Protein AF-D4MXA2-F1 (afdb_monomer)

Nearest PDB structures (foldseek):
  7ane-assembly1_Aa  TM=3.043E-01  e=9.902E+00  Leishmania major

Sequence (94 aa):
MKVETWCSQNGITKSNYYYRLRRVREAYIETTQSSETTFVELPVMSESEKSEKQESKNLPVARIHTDDNLSIDIFSSISADQIQSLIGAVTNVK

pLDDT: mean 80.17, std 16.79, range [41.69, 97.81]

Solvent-accessible surface area (backbone atoms only — not comparable to full-atom values): 6125 Å² total; per-residue (Å²): 135,57,69,66,62,52,23,64,77,68,75,47,51,71,67,56,52,53,52,52,52,50,52,52,50,51,54,51,47,58,58,54,56,69,48,79,69,74,82,72,81,73,81,77,80,57,86,80,69,80,79,63,79,80,77,67,80,85,60,60,76,44,76,48,78,46,95,86,77,46,73,50,76,38,49,89,84,65,49,73,69,57,52,53,51,49,54,52,55,64,70,66,68,124

Foldseek 3Di:
DDLVVVCVVVVHDSVVVVVVVVVVVVVVCVVVVVVPPPPDPDPDPDPVPPDDDPPPVQAAPDWDADPVRDIDGHGPPDDPVNVVVVVVVVVPPD

Mean predicted aligned error: 18.69 Å

Secondary structure (DSSP, 8-state):
--HHHHHHHTT--HHHHHHHHHHHHHHHHHHHHHTT----------TT-TT---------SEEEE-TTS-EEEE-TT--HHHHHHHHHHHHT--

Structure (mmCIF, N/CA/C/O backbone):
data_AF-D4MXA2-F1
#
_entry.id   AF-D4MXA2-F1
#
loop_
_atom_site.group_PDB
_atom_site.id
_atom_site.type_symbol
_atom_site.label_atom_id
_atom_site.label_alt_id
_atom_site.label_comp_id
_atom_site.label_asym_id
_atom_site.label_entity_id
_atom_site.label_seq_id
_atom_site.pdbx_PDB_ins_code
_atom_site.Cartn_x
_atom_site.Cartn_y
_atom_site.Cartn_z
_atom_site.occupancy
_atom_site.B_iso_or_equiv
_atom_site.auth_seq_id
_atom_site.auth_comp_id
_atom_site.auth_asym_id
_atom_site.auth_atom_id
_atom_site.pdbx_PDB_model_num
ATOM 1 N N . MET A 1 1 ? 8.734 -9.932 -9.013 1.00 81.62 1 MET A N 1
ATOM 2 C CA . MET A 1 1 ? 9.335 -10.159 -10.349 1.00 81.62 1 MET A CA 1
ATOM 3 C C . MET A 1 1 ? 10.428 -9.122 -10.577 1.00 81.62 1 MET A C 1
ATOM 5 O O . MET A 1 1 ? 10.199 -7.973 -10.220 1.00 81.62 1 MET A O 1
ATOM 9 N N . LYS A 1 2 ? 11.608 -9.493 -11.092 1.00 95.56 2 LYS A N 1
ATOM 10 C CA . LYS A 1 2 ? 12.695 -8.530 -11.364 1.00 95.56 2 LYS A CA 1
ATOM 11 C C . LYS A 1 2 ? 12.477 -7.847 -12.721 1.00 95.56 2 LYS A C 1
ATOM 13 O O . LYS A 1 2 ? 11.937 -8.467 -13.640 1.00 95.56 2 LYS A O 1
ATOM 18 N N . VAL A 1 3 ? 12.902 -6.592 -12.869 1.00 94.88 3 VAL A N 1
ATOM 19 C CA . VAL A 1 3 ? 12.722 -5.836 -14.126 1.00 94.88 3 VAL A CA 1
ATOM 20 C C . VAL A 1 3 ? 13.434 -6.537 -15.281 1.00 94.88 3 VAL A C 1
ATOM 22 O O . VAL A 1 3 ? 12.886 -6.630 -16.372 1.00 94.88 3 VAL A O 1
ATOM 25 N N . GLU A 1 4 ? 14.608 -7.106 -15.020 1.00 95.81 4 GLU A N 1
ATOM 26 C CA . GLU A 1 4 ? 15.412 -7.853 -15.987 1.00 95.81 4 GLU A CA 1
ATOM 27 C C . GLU A 1 4 ? 14.637 -9.055 -16.531 1.00 95.81 4 GLU A C 1
ATOM 29 O O . GLU A 1 4 ? 14.509 -9.211 -17.741 1.00 95.81 4 GLU A O 1
ATOM 34 N N . THR A 1 5 ? 14.037 -9.849 -15.638 1.00 97.00 5 THR A N 1
ATOM 35 C CA . THR A 1 5 ? 13.225 -11.012 -16.028 1.00 97.00 5 THR A CA 1
ATOM 36 C C . THR A 1 5 ? 12.012 -10.623 -16.872 1.00 97.00 5 THR A C 1
ATOM 38 O O . THR A 1 5 ? 11.705 -11.303 -17.846 1.00 97.00 5 THR A O 1
ATOM 41 N N . TRP A 1 6 ? 11.354 -9.506 -16.550 1.00 95.75 6 TRP A N 1
ATOM 42 C CA . TRP A 1 6 ? 10.211 -9.014 -17.320 1.00 95.75 6 TRP A CA 1
ATOM 43 C C . TRP A 1 6 ? 10.643 -8.495 -18.697 1.00 95.75 6 TRP A C 1
ATOM 45 O O . TRP A 1 6 ? 10.015 -8.808 -19.704 1.00 95.75 6 TRP A O 1
ATOM 55 N N . CYS A 1 7 ? 11.751 -7.752 -18.754 1.00 97.06 7 CYS A N 1
ATOM 56 C CA . CYS A 1 7 ? 12.338 -7.249 -19.994 1.00 97.06 7 CYS A CA 1
ATOM 57 C C . CYS A 1 7 ? 12.697 -8.391 -20.955 1.00 97.06 7 CYS A C 1
ATOM 59 O O . CYS A 1 7 ? 12.315 -8.333 -22.121 1.00 97.06 7 CYS A O 1
ATOM 61 N N . SER A 1 8 ? 13.347 -9.452 -20.461 1.00 96.44 8 SER A N 1
ATOM 62 C CA . SER A 1 8 ? 13.685 -10.637 -21.261 1.00 96.44 8 SER A CA 1
ATOM 63 C C . SER A 1 8 ? 12.449 -11.354 -21.805 1.00 96.44 8 SER A C 1
ATOM 65 O O . SER A 1 8 ? 12.427 -11.715 -22.976 1.00 96.44 8 SER A O 1
ATOM 67 N N . GLN A 1 9 ? 11.405 -11.522 -20.989 1.00 97.19 9 GLN A N 1
ATOM 68 C CA . GLN A 1 9 ? 10.152 -12.155 -21.423 1.00 97.19 9 GLN A CA 1
ATOM 69 C C . GLN A 1 9 ? 9.389 -11.328 -22.463 1.00 97.19 9 GLN A C 1
ATOM 71 O O . GLN A 1 9 ? 8.724 -11.891 -23.325 1.00 97.19 9 GLN A O 1
ATOM 76 N N . ASN A 1 10 ? 9.485 -10.000 -22.389 1.00 94.94 10 ASN A N 1
ATOM 77 C CA . ASN A 1 10 ? 8.777 -9.081 -23.281 1.00 94.94 10 ASN A CA 1
ATOM 78 C C . ASN A 1 10 ? 9.643 -8.596 -24.455 1.00 94.94 10 ASN A C 1
ATOM 80 O O . ASN A 1 10 ? 9.204 -7.739 -25.217 1.00 94.94 10 ASN A O 1
ATOM 84 N N . GLY A 1 11 ? 10.874 -9.103 -24.593 1.00 97.00 11 GLY A N 1
ATOM 85 C CA . GLY A 1 11 ? 11.780 -8.742 -25.683 1.00 97.00 11 GLY A CA 1
ATOM 86 C C . GLY A 1 11 ? 12.156 -7.257 -25.723 1.00 97.00 11 GLY A C 1
ATOM 87 O O . GLY A 1 11 ? 12.401 -6.723 -26.802 1.00 97.00 11 GLY A O 1
ATOM 88 N N . ILE A 1 12 ? 12.185 -6.567 -24.576 1.00 97.31 12 ILE A N 1
ATOM 89 C CA . ILE A 1 12 ? 12.558 -5.147 -24.517 1.00 97.31 12 ILE A CA 1
ATOM 90 C C . ILE A 1 12 ? 13.797 -4.902 -23.665 1.00 97.31 12 ILE A C 1
ATOM 92 O O . ILE A 1 12 ? 14.137 -5.674 -22.775 1.00 97.31 12 ILE A O 1
ATOM 96 N N . THR A 1 13 ? 14.463 -3.776 -23.910 1.00 97.56 13 THR A N 1
ATOM 97 C CA . THR A 1 13 ? 15.571 -3.322 -23.071 1.00 97.56 13 THR A CA 1
ATOM 98 C C . THR A 1 13 ? 15.062 -2.673 -21.786 1.00 97.56 13 THR A C 1
ATOM 100 O O . THR A 1 13 ? 13.964 -2.112 -21.728 1.00 97.56 13 THR A O 1
ATOM 103 N N . LYS A 1 14 ? 15.911 -2.673 -20.757 1.00 97.00 14 LYS A N 1
ATOM 104 C CA . LYS A 1 14 ? 15.640 -2.001 -19.481 1.00 97.00 14 LYS A CA 1
ATOM 105 C C . LYS A 1 14 ? 15.382 -0.496 -19.664 1.00 97.00 14 LYS A C 1
ATOM 107 O O . LYS A 1 14 ? 14.491 0.057 -19.026 1.00 97.00 14 LYS A O 1
ATOM 112 N N . SER A 1 15 ? 16.088 0.154 -20.590 1.00 96.88 15 SER A N 1
ATOM 113 C CA . SER A 1 15 ? 15.861 1.564 -20.936 1.00 96.88 15 SER A CA 1
ATOM 114 C C . SER A 1 15 ? 14.471 1.797 -21.533 1.00 96.88 15 SER A C 1
ATOM 116 O O . SER A 1 15 ? 13.785 2.733 -21.127 1.00 96.88 15 SER A O 1
ATOM 118 N N . ASN A 1 16 ? 14.016 0.919 -22.437 1.00 97.06 16 ASN A N 1
ATOM 119 C CA . ASN A 1 16 ? 12.669 1.002 -23.006 1.00 97.06 16 ASN A CA 1
ATOM 120 C C . ASN A 1 16 ? 11.585 0.780 -21.935 1.00 97.06 16 ASN A C 1
ATOM 122 O O . ASN A 1 16 ? 10.587 1.497 -21.905 1.00 97.06 16 ASN A O 1
ATOM 126 N N . TYR A 1 17 ? 11.799 -0.162 -21.007 1.00 97.56 17 TYR A N 1
ATOM 127 C CA . TYR A 1 17 ? 10.901 -0.373 -19.866 1.00 97.56 17 TYR A CA 1
ATOM 128 C C . TYR A 1 17 ? 10.708 0.911 -19.049 1.00 97.56 17 TYR A C 1
ATOM 130 O O . TYR A 1 17 ? 9.577 1.353 -18.844 1.00 97.56 17 TYR A O 1
ATOM 138 N N . TYR A 1 18 ? 11.804 1.543 -18.619 1.00 97.81 18 TYR A N 1
ATOM 139 C CA . TYR A 1 18 ? 11.713 2.752 -17.802 1.00 97.81 18 TYR A CA 1
ATOM 140 C C . TYR A 1 18 ? 11.162 3.948 -18.571 1.00 97.81 18 TYR A C 1
ATOM 142 O O . TYR A 1 18 ? 10.417 4.738 -17.994 1.00 97.81 18 TYR A O 1
ATOM 150 N N . TYR A 1 19 ? 11.466 4.061 -19.865 1.00 97.81 19 TYR A N 1
ATOM 151 C CA . TYR A 1 19 ? 10.869 5.080 -20.721 1.00 97.81 19 TYR A CA 1
ATOM 152 C C . TYR A 1 19 ? 9.339 4.945 -20.769 1.00 97.81 19 TYR A C 1
ATOM 154 O O . TYR A 1 19 ? 8.622 5.905 -20.490 1.00 97.81 19 TYR A O 1
ATOM 162 N N . ARG A 1 20 ? 8.824 3.737 -21.034 1.00 96.38 20 ARG A N 1
ATOM 163 C CA . ARG A 1 20 ? 7.377 3.470 -21.063 1.00 96.38 20 ARG A CA 1
ATOM 164 C C . ARG A 1 20 ? 6.729 3.701 -19.700 1.00 96.38 20 ARG A C 1
ATOM 166 O O . ARG A 1 20 ? 5.680 4.331 -19.630 1.00 96.38 20 ARG A O 1
ATOM 173 N N . LEU A 1 21 ? 7.366 3.252 -18.618 1.00 96.31 21 LEU A N 1
ATOM 174 C CA . LEU A 1 21 ? 6.870 3.472 -17.257 1.00 96.31 21 LEU A CA 1
ATOM 175 C C . LEU A 1 21 ? 6.770 4.965 -16.921 1.00 96.31 21 LEU A C 1
ATOM 177 O O . LEU A 1 21 ? 5.786 5.394 -16.322 1.00 96.31 21 LEU A O 1
ATOM 181 N N . ARG A 1 22 ? 7.769 5.759 -17.319 1.00 97.12 22 ARG A N 1
ATOM 182 C CA . ARG A 1 22 ? 7.747 7.215 -17.158 1.00 97.12 22 ARG A CA 1
ATOM 183 C C . ARG A 1 22 ? 6.551 7.830 -17.886 1.00 97.12 22 ARG A C 1
ATOM 185 O O . ARG A 1 22 ? 5.800 8.566 -17.258 1.00 97.12 22 ARG A O 1
ATOM 192 N N . ARG A 1 23 ? 6.333 7.461 -19.153 1.00 97.38 23 ARG A N 1
ATOM 193 C CA . ARG A 1 23 ? 5.198 7.944 -19.961 1.00 97.38 23 ARG A CA 1
ATOM 194 C C . ARG A 1 23 ? 3.844 7.592 -19.343 1.00 97.38 23 ARG A C 1
ATOM 196 O O . ARG A 1 23 ? 2.959 8.436 -19.310 1.00 97.38 23 ARG A O 1
ATOM 203 N N . VAL A 1 24 ? 3.694 6.378 -18.809 1.00 96.06 24 VAL A N 1
ATOM 204 C CA . VAL A 1 24 ? 2.467 5.965 -18.102 1.00 96.06 24 VAL A CA 1
ATOM 205 C C . VAL A 1 24 ? 2.231 6.820 -16.856 1.00 96.06 24 VAL A C 1
ATOM 207 O O . VAL A 1 24 ? 1.106 7.249 -16.620 1.00 96.06 24 VAL A O 1
ATOM 210 N N . ARG A 1 25 ? 3.278 7.095 -16.067 1.00 95.25 25 ARG A N 1
ATOM 211 C CA . ARG A 1 25 ? 3.159 7.957 -14.880 1.00 95.25 25 ARG A CA 1
ATOM 212 C C . ARG A 1 25 ? 2.767 9.381 -15.244 1.00 95.25 25 ARG A C 1
ATOM 214 O O . ARG A 1 25 ? 1.907 9.937 -14.581 1.00 95.25 25 ARG A O 1
ATOM 221 N N . GLU A 1 26 ? 3.376 9.950 -16.278 1.00 94.19 26 GLU A N 1
ATOM 222 C CA . GLU A 1 26 ? 3.046 11.302 -16.741 1.00 94.19 26 GLU A CA 1
ATOM 223 C C . GLU A 1 26 ? 1.587 11.381 -17.212 1.00 94.19 26 GLU A C 1
ATOM 225 O O . GLU A 1 26 ? 0.855 12.236 -16.730 1.00 94.19 26 GLU A O 1
ATOM 230 N N . ALA A 1 27 ? 1.117 10.422 -18.018 1.00 92.25 27 ALA A N 1
ATOM 231 C CA . ALA A 1 27 ? -0.285 10.373 -18.443 1.00 92.25 27 ALA A CA 1
ATOM 232 C C . ALA A 1 27 ? -1.266 10.182 -17.265 1.00 92.25 27 ALA A C 1
ATOM 234 O O . ALA A 1 27 ? -2.345 10.774 -17.235 1.00 92.25 27 ALA A O 1
ATOM 235 N N . TYR A 1 28 ? -0.904 9.372 -16.265 1.00 89.62 28 TYR A N 1
ATOM 236 C CA . TYR A 1 28 ? -1.707 9.222 -15.048 1.00 89.62 28 TYR A CA 1
ATOM 237 C C . TYR A 1 28 ? -1.773 10.528 -14.243 1.00 89.62 28 TYR A C 1
ATOM 239 O O . TYR A 1 28 ? -2.831 10.907 -13.751 1.00 89.62 28 TYR A O 1
ATOM 247 N N . ILE A 1 29 ? -0.657 11.249 -14.125 1.00 85.44 29 ILE A N 1
ATOM 248 C CA . ILE A 1 29 ? -0.618 12.545 -13.439 1.00 85.44 29 ILE A CA 1
ATOM 249 C C . ILE A 1 29 ? -1.468 13.577 -14.189 1.00 85.44 29 ILE A C 1
ATOM 251 O O . ILE A 1 29 ? -2.287 14.235 -13.564 1.00 85.44 29 ILE A O 1
ATOM 255 N N . GLU A 1 30 ? -1.349 13.675 -15.514 1.00 83.0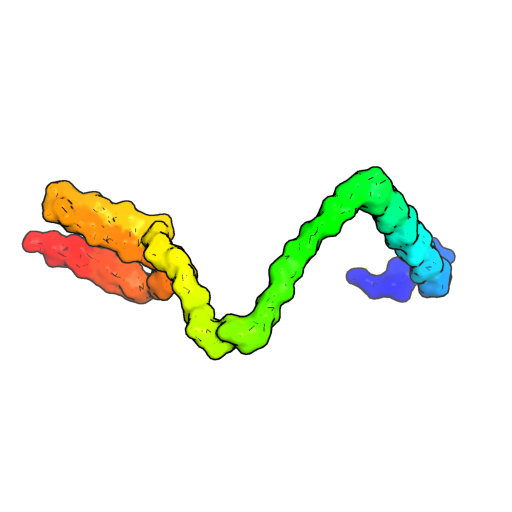0 30 GLU A N 1
ATOM 256 C CA . GLU A 1 30 ? -2.154 14.602 -16.325 1.00 83.00 30 GLU A CA 1
ATOM 257 C C . GLU A 1 30 ? -3.661 14.320 -16.200 1.00 83.00 30 GLU A C 1
ATOM 259 O O . GLU A 1 30 ? -4.465 15.238 -16.042 1.00 83.00 30 GLU A O 1
ATOM 264 N N . THR A 1 31 ? -4.056 13.044 -16.205 1.00 78.50 31 THR A N 1
ATOM 265 C CA . THR A 1 31 ? -5.467 12.648 -16.054 1.00 78.50 31 THR A CA 1
ATOM 266 C C . THR A 1 31 ? -6.002 12.882 -14.640 1.00 78.50 31 THR A C 1
ATOM 268 O O . THR A 1 31 ? -7.132 13.338 -14.488 1.00 78.50 31 THR A O 1
ATOM 271 N N . THR A 1 32 ? -5.199 12.630 -13.604 1.00 72.00 32 THR A N 1
ATOM 272 C CA . THR A 1 32 ? -5.585 12.867 -12.198 1.00 72.00 32 THR A CA 1
ATOM 273 C C . THR A 1 32 ? -5.519 14.332 -11.773 1.00 72.00 32 THR A C 1
ATOM 275 O O . THR A 1 32 ? -6.261 14.729 -10.884 1.00 72.00 32 THR A O 1
ATOM 278 N N . GLN A 1 33 ? -4.687 15.160 -12.406 1.00 63.44 33 GLN A N 1
ATOM 279 C CA . GLN A 1 33 ? -4.686 16.612 -12.197 1.00 63.44 33 GLN A CA 1
ATOM 280 C C . GLN A 1 33 ? -5.853 17.308 -12.910 1.00 63.44 33 GLN A C 1
ATOM 282 O O . GLN A 1 33 ? -6.258 18.391 -12.496 1.00 63.44 33 GLN A O 1
ATOM 287 N N . SER A 1 34 ? -6.423 16.686 -13.951 1.00 57.88 34 SER A N 1
ATOM 288 C CA . SER A 1 34 ? -7.640 17.176 -14.608 1.00 57.88 34 SER A CA 1
ATOM 289 C C . SER A 1 34 ? -8.905 16.981 -13.763 1.00 57.88 34 SER A C 1
ATOM 291 O O . SER A 1 34 ? -9.871 17.714 -13.966 1.00 57.88 34 SER A O 1
ATOM 293 N N . SER A 1 35 ? -8.932 16.018 -12.836 1.00 59.06 35 SER A N 1
ATOM 294 C CA . SER A 1 35 ? -9.906 16.023 -11.741 1.00 59.06 35 SER A CA 1
ATOM 295 C C . SER A 1 35 ? -9.383 16.983 -10.685 1.00 59.06 35 SER A C 1
ATOM 297 O O . SER A 1 35 ? -8.359 16.676 -10.086 1.00 59.06 35 SER A O 1
ATOM 299 N N . GLU A 1 36 ? -10.030 18.141 -10.518 1.00 60.78 36 GLU A N 1
ATOM 300 C CA . GLU A 1 36 ? -9.644 19.219 -9.596 1.00 60.78 36 GLU A CA 1
ATOM 301 C C . GLU A 1 36 ? -8.904 18.687 -8.363 1.00 60.78 36 GLU A C 1
ATOM 303 O O . GLU A 1 36 ? -9.505 18.152 -7.429 1.00 60.78 36 GLU A O 1
ATOM 308 N N . THR A 1 37 ? -7.574 18.805 -8.358 1.00 59.41 37 THR A N 1
ATOM 309 C CA . THR A 1 37 ? -6.788 18.500 -7.169 1.00 59.41 37 THR A CA 1
ATOM 310 C C . THR A 1 37 ? -7.104 19.592 -6.163 1.00 59.41 37 THR A C 1
ATOM 312 O O . THR A 1 37 ? -6.486 20.656 -6.179 1.00 59.41 37 THR A O 1
ATOM 315 N N . THR A 1 38 ? -8.117 19.364 -5.326 1.00 62.31 38 THR A N 1
ATOM 316 C CA . THR A 1 38 ? -8.378 20.193 -4.154 1.00 62.31 38 THR A CA 1
ATOM 317 C C . THR A 1 38 ? -7.126 20.117 -3.292 1.00 62.31 38 THR A C 1
ATOM 319 O O . THR A 1 38 ? -6.854 19.096 -2.661 1.00 62.31 38 THR A O 1
ATOM 322 N N . PHE A 1 39 ? -6.316 21.172 -3.330 1.00 65.94 39 PHE A N 1
ATOM 323 C CA . PHE A 1 39 ? -5.213 21.345 -2.401 1.00 65.94 39 PHE A CA 1
ATOM 324 C C . PHE A 1 39 ? -5.815 21.361 -0.997 1.00 65.94 39 PHE A C 1
ATOM 326 O O . PHE A 1 39 ? -6.465 22.323 -0.599 1.00 65.94 39 PHE A O 1
ATOM 333 N N . VAL A 1 40 ? -5.650 20.262 -0.266 1.00 70.25 40 VAL A N 1
ATOM 334 C CA . VAL A 1 40 ? -5.943 20.225 1.162 1.00 70.25 40 VAL A CA 1
ATOM 335 C C . VAL A 1 40 ? -4.674 20.701 1.848 1.00 7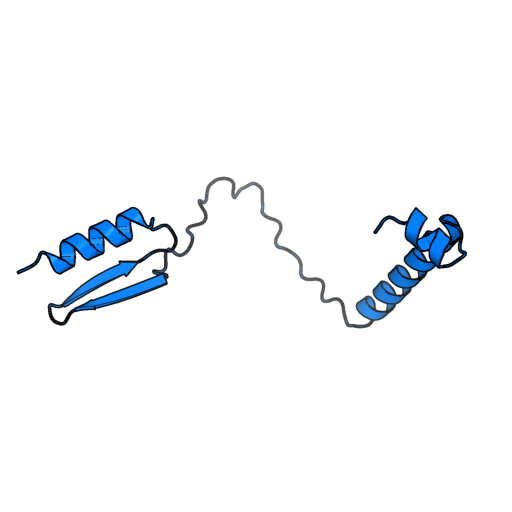0.25 40 VAL A C 1
ATOM 337 O O . VAL A 1 40 ? -3.685 19.968 1.902 1.00 70.25 40 VAL A O 1
ATOM 340 N N . GLU A 1 41 ? -4.675 21.948 2.314 1.00 68.50 41 GLU A N 1
ATOM 341 C CA . GLU A 1 41 ? -3.625 22.435 3.202 1.00 68.50 41 GLU A CA 1
ATOM 342 C C . GLU A 1 41 ? -3.621 21.554 4.454 1.00 68.50 41 GLU A C 1
ATOM 344 O O . GLU A 1 41 ? -4.562 21.545 5.250 1.00 68.50 41 GLU A O 1
ATOM 349 N N . LEU A 1 42 ? -2.568 20.750 4.596 1.00 68.31 42 LEU A N 1
ATOM 350 C CA . LEU A 1 42 ? -2.293 20.041 5.834 1.00 68.31 42 LEU A CA 1
ATOM 351 C C . LEU A 1 42 ? -1.908 21.100 6.871 1.00 68.31 42 LEU A C 1
ATOM 353 O O . LEU A 1 42 ? -0.975 21.865 6.608 1.00 68.31 42 LEU A O 1
ATOM 357 N N . PRO A 1 43 ? -2.595 21.175 8.023 1.00 71.88 43 PRO A N 1
ATOM 358 C CA . PRO A 1 43 ? -2.233 22.132 9.053 1.00 71.88 43 PRO A CA 1
ATOM 359 C C . PRO A 1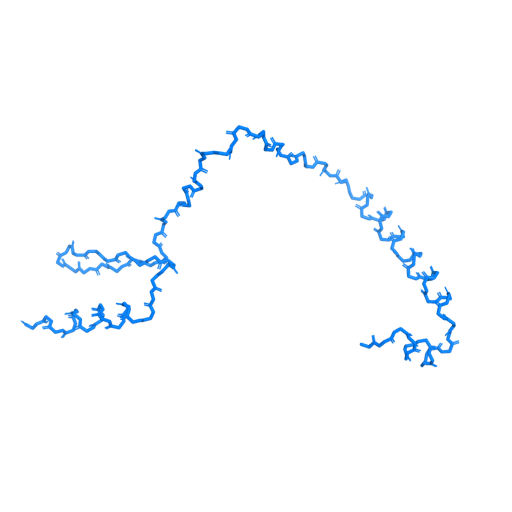 43 ? -0.770 21.909 9.439 1.00 71.88 43 PRO A C 1
ATOM 361 O O . PRO A 1 43 ? -0.360 20.798 9.786 1.00 71.88 43 PRO A O 1
ATOM 364 N N . VAL A 1 44 ? 0.029 22.970 9.332 1.00 66.88 44 VAL A N 1
ATOM 365 C CA . VAL A 1 44 ? 1.413 22.963 9.796 1.00 66.88 44 VAL A CA 1
ATOM 366 C C . VAL A 1 44 ? 1.354 22.823 11.308 1.00 66.88 44 VAL A C 1
ATOM 368 O O . VAL A 1 44 ? 0.942 23.750 12.004 1.00 66.88 44 VAL A O 1
ATOM 371 N N . MET A 1 45 ? 1.743 21.653 11.814 1.00 55.62 45 MET A N 1
ATOM 372 C CA . MET A 1 45 ? 1.953 21.467 13.243 1.00 55.62 45 MET A CA 1
ATOM 373 C C . MET A 1 45 ? 3.060 22.428 13.665 1.00 55.62 45 MET A C 1
ATOM 375 O O . MET A 1 45 ? 4.234 22.226 13.354 1.00 55.62 45 MET A O 1
ATOM 379 N N . SER A 1 46 ? 2.672 23.521 14.316 1.00 50.00 46 SER A N 1
ATOM 380 C CA . SER A 1 46 ? 3.631 24.416 14.943 1.00 50.00 46 SER A CA 1
ATOM 381 C C . SER A 1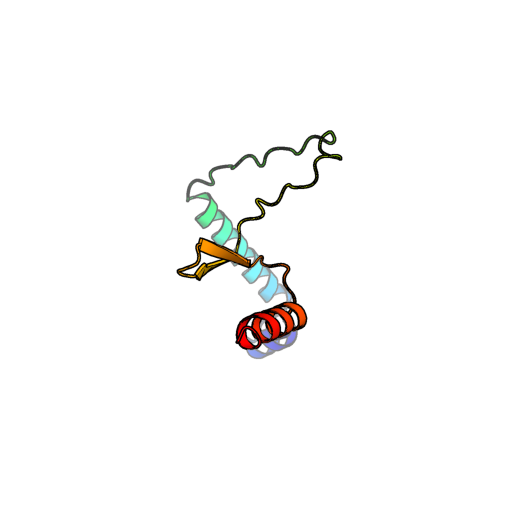 46 ? 4.431 23.618 15.978 1.00 50.00 46 SER A C 1
ATOM 383 O O . SER A 1 46 ? 3.870 22.815 16.725 1.00 50.00 46 SER A O 1
ATOM 385 N N . GLU A 1 47 ? 5.744 23.847 16.048 1.00 56.12 47 GLU A N 1
ATOM 386 C CA . GLU A 1 47 ? 6.663 23.197 17.002 1.00 56.12 47 GLU A CA 1
ATOM 387 C C . GLU A 1 47 ? 6.295 23.439 18.487 1.00 56.12 47 GLU A C 1
ATOM 389 O O . GLU A 1 47 ? 6.958 22.934 19.392 1.00 56.12 47 GLU A O 1
ATOM 394 N N . SER A 1 4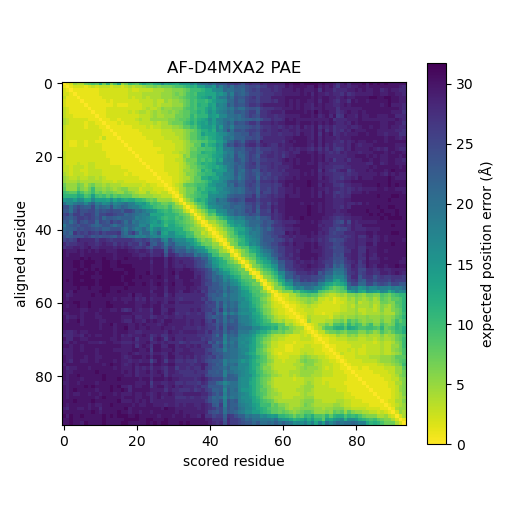8 ? 5.204 24.168 18.751 1.00 49.88 48 SER A N 1
ATOM 395 C CA . SER A 1 48 ? 4.588 24.340 20.064 1.00 49.88 48 SER A CA 1
ATOM 396 C C . SER A 1 48 ? 3.745 23.143 20.527 1.00 49.88 48 SER A C 1
ATOM 398 O O . SER A 1 48 ? 3.421 23.075 21.709 1.00 49.88 48 SER A O 1
ATOM 400 N N . GLU A 1 49 ? 3.428 22.166 19.672 1.00 47.78 49 GLU A N 1
ATOM 401 C CA . GLU A 1 49 ? 2.734 20.931 20.087 1.00 47.78 49 GLU A CA 1
ATOM 402 C C . GLU A 1 49 ? 3.708 19.816 20.497 1.00 47.78 49 GLU A C 1
ATOM 404 O O . GLU A 1 49 ? 3.465 18.624 20.327 1.00 47.78 49 GLU A O 1
ATOM 409 N N . LYS A 1 50 ? 4.83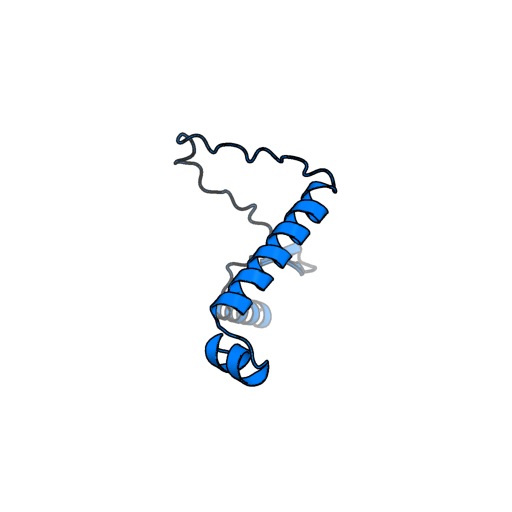8 20.185 21.104 1.00 45.88 50 LYS A N 1
ATOM 410 C CA . LYS A 1 50 ? 5.673 19.245 21.856 1.00 45.88 50 LYS A CA 1
ATOM 411 C C . LYS A 1 50 ? 5.264 19.212 23.330 1.00 45.88 50 LYS A C 1
ATOM 413 O O . LYS A 1 50 ? 6.137 19.241 24.185 1.00 45.88 50 LYS A O 1
ATOM 418 N N . SER A 1 51 ? 3.968 19.185 23.647 1.00 46.28 51 SER A N 1
ATOM 419 C CA . SER A 1 51 ? 3.473 18.753 24.965 1.00 46.28 51 SER A CA 1
ATOM 420 C C . SER A 1 51 ? 1.944 18.669 25.045 1.00 46.28 51 SER A C 1
ATOM 422 O O . SER A 1 51 ? 1.370 19.092 26.039 1.00 46.28 51 SER A O 1
ATOM 424 N N . GLU A 1 52 ? 1.261 18.068 24.078 1.00 41.69 52 GLU A N 1
ATOM 425 C CA . GLU A 1 52 ? -0.052 17.494 24.380 1.00 41.69 52 GLU A CA 1
ATOM 426 C C . GLU A 1 52 ? -0.023 16.052 23.907 1.00 41.69 52 GLU A C 1
ATOM 428 O O . GLU A 1 52 ? -0.037 15.745 22.717 1.00 41.69 52 GLU A O 1
ATOM 433 N N . LYS A 1 53 ? 0.132 15.147 24.884 1.00 43.81 53 LYS A N 1
ATOM 434 C CA . LYS A 1 53 ? -0.220 13.740 24.720 1.00 43.81 53 LYS A CA 1
ATOM 435 C C . LYS A 1 53 ? -1.527 13.733 23.948 1.00 43.81 53 LYS A C 1
ATOM 437 O O . LYS A 1 53 ? -2.501 14.284 24.447 1.00 43.81 53 LYS A O 1
ATOM 442 N N . GLN A 1 54 ? -1.520 13.135 22.759 1.00 44.38 54 GLN A N 1
ATOM 443 C CA . GLN A 1 54 ? -2.743 12.769 22.072 1.00 44.38 54 GLN A CA 1
ATOM 444 C C . GLN A 1 54 ? -3.623 12.077 23.104 1.00 44.38 54 GLN A C 1
ATOM 446 O O . GLN A 1 54 ? -3.368 10.938 23.498 1.00 44.38 54 GLN A O 1
ATOM 451 N N . GLU A 1 55 ? -4.622 12.798 23.592 1.00 49.06 55 GLU A N 1
ATOM 452 C CA . GLU A 1 55 ? -5.699 12.232 24.367 1.00 49.06 55 GLU A CA 1
ATOM 453 C C . GLU A 1 55 ? -6.523 11.489 23.321 1.00 49.06 55 GLU A C 1
ATOM 455 O O . GLU A 1 55 ? -7.501 11.979 22.757 1.00 49.06 55 GLU A O 1
ATOM 460 N N . SER A 1 56 ? -6.009 10.312 22.942 1.00 55.81 56 SER A N 1
ATOM 461 C CA . SER A 1 56 ? -6.758 9.306 22.222 1.00 55.81 56 SER A CA 1
ATOM 462 C C . SER A 1 56 ? -8.061 9.210 22.981 1.00 55.81 56 SER A C 1
ATOM 464 O O . SER A 1 56 ? -8.038 8.861 24.163 1.00 55.81 56 SER A O 1
ATOM 466 N N . LYS A 1 57 ? -9.167 9.606 22.350 1.00 61.03 57 LYS A N 1
ATOM 467 C CA . LYS A 1 57 ? -10.501 9.442 22.917 1.00 61.03 57 LYS A CA 1
ATOM 468 C C . LYS A 1 57 ? -10.606 7.968 23.303 1.00 61.03 57 LYS A C 1
ATOM 470 O O . LYS A 1 57 ? -10.789 7.125 22.428 1.00 61.03 57 LYS A O 1
ATOM 475 N N . ASN A 1 58 ? -10.366 7.666 24.582 1.00 68.31 58 ASN A N 1
ATOM 476 C CA . ASN A 1 58 ? -10.342 6.326 25.154 1.00 68.31 58 ASN A CA 1
ATOM 477 C C . ASN A 1 58 ? -11.799 5.890 25.234 1.00 68.31 58 ASN A C 1
ATOM 479 O O . ASN A 1 58 ? -12.434 5.943 26.282 1.00 68.31 58 ASN A O 1
ATOM 483 N N . LEU A 1 59 ? -12.363 5.586 24.072 1.00 81.06 59 LEU A N 1
ATOM 484 C CA . LEU A 1 59 ? -13.701 5.060 23.932 1.00 81.06 59 LEU A CA 1
ATOM 485 C C . LEU A 1 59 ? -13.590 3.539 24.054 1.00 81.06 59 LEU A C 1
ATOM 487 O O . LEU A 1 59 ? -12.710 2.943 23.421 1.00 81.06 59 LEU A O 1
ATOM 491 N N . PRO A 1 60 ? -14.440 2.901 24.870 1.00 85.12 60 PRO A N 1
ATOM 492 C CA . PRO A 1 60 ? -14.460 1.453 24.949 1.00 85.12 60 PRO A CA 1
ATOM 493 C C . PRO A 1 60 ? -14.858 0.867 23.590 1.00 85.12 60 PRO A C 1
ATOM 495 O O . PRO A 1 60 ? -15.763 1.363 22.919 1.00 85.12 60 PRO A O 1
ATOM 498 N N . VAL A 1 61 ? -14.170 -0.199 23.189 1.00 89.19 61 VAL A N 1
ATOM 499 C CA . VAL A 1 61 ? -14.464 -0.980 21.980 1.00 89.19 61 VAL A CA 1
ATOM 500 C C . VAL A 1 61 ? -15.675 -1.885 22.208 1.00 89.19 61 VAL A C 1
ATOM 502 O O . VAL A 1 61 ? -16.413 -2.181 21.272 1.00 89.19 61 VAL A O 1
ATOM 505 N N . ALA A 1 62 ? -15.905 -2.304 23.452 1.00 86.69 62 ALA A N 1
ATOM 506 C CA . ALA A 1 62 ? -17.096 -3.041 23.848 1.00 86.69 62 ALA A CA 1
ATOM 507 C C . ALA A 1 62 ? -17.526 -2.650 25.265 1.00 86.69 62 ALA A C 1
ATOM 509 O O . ALA A 1 62 ? -16.688 -2.332 26.108 1.00 86.69 62 ALA A O 1
ATOM 510 N N . ARG A 1 63 ? -18.834 -2.695 25.525 1.00 88.62 63 ARG A N 1
ATOM 511 C CA . ARG A 1 63 ? -19.429 -2.463 26.843 1.00 88.62 63 ARG A CA 1
ATOM 512 C C . ARG A 1 63 ? -20.410 -3.586 27.155 1.00 88.62 63 ARG A C 1
A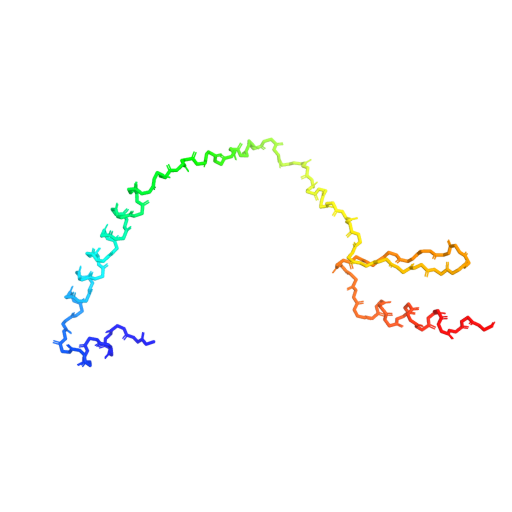TOM 514 O O . ARG A 1 63 ? -21.287 -3.873 26.344 1.00 88.62 63 ARG A O 1
ATOM 521 N N . ILE A 1 64 ? -20.241 -4.222 28.308 1.00 86.69 64 ILE A N 1
ATOM 522 C CA . ILE A 1 64 ? -21.104 -5.302 28.799 1.00 86.69 64 ILE A CA 1
ATOM 523 C C . ILE A 1 64 ? -21.942 -4.740 29.943 1.00 86.69 64 ILE A C 1
ATOM 525 O O . ILE A 1 64 ? -21.377 -4.168 30.870 1.00 86.69 64 ILE A O 1
ATOM 529 N N . HIS A 1 65 ? -23.260 -4.916 29.884 1.00 86.38 65 HIS A N 1
ATOM 530 C CA . HIS A 1 65 ? -24.190 -4.526 30.943 1.00 86.38 65 HIS A CA 1
ATOM 531 C C . HIS A 1 65 ? -24.804 -5.770 31.591 1.00 86.38 65 HIS A C 1
ATOM 533 O O . HIS A 1 65 ? -25.195 -6.695 30.880 1.00 86.38 65 HIS A O 1
ATOM 539 N N . THR A 1 66 ? -24.912 -5.762 32.917 1.00 80.00 66 THR A N 1
ATOM 540 C CA . THR A 1 66 ? -25.621 -6.776 33.711 1.00 80.00 66 THR A CA 1
ATOM 541 C C . THR A 1 66 ? -26.861 -6.153 34.352 1.00 80.00 66 THR A C 1
ATOM 543 O O . THR A 1 66 ? -26.871 -4.954 34.641 1.00 80.00 66 THR A O 1
ATOM 546 N N . ASP A 1 67 ? -27.880 -6.969 34.623 1.00 80.19 67 ASP A N 1
ATOM 547 C CA . ASP A 1 67 ? -29.137 -6.546 35.262 1.00 80.19 67 ASP A CA 1
ATOM 548 C C . ASP A 1 67 ? -28.922 -5.906 36.651 1.00 80.19 67 ASP A C 1
ATOM 550 O O . ASP A 1 67 ? -29.685 -5.033 37.060 1.00 80.19 67 ASP A O 1
ATOM 554 N N . ASP A 1 68 ? -27.817 -6.242 37.327 1.00 79.88 68 ASP A N 1
ATOM 555 C CA . ASP A 1 68 ? -27.396 -5.675 38.619 1.00 79.88 68 ASP A CA 1
ATOM 556 C C . ASP A 1 68 ? -26.743 -4.281 38.510 1.00 79.88 68 ASP A C 1
ATOM 558 O O . ASP A 1 68 ? -25.998 -3.854 39.393 1.00 79.88 68 ASP A O 1
ATOM 562 N N . ASN A 1 69 ? -26.985 -3.559 37.411 1.00 80.19 69 ASN A N 1
ATOM 563 C CA . ASN A 1 69 ? -26.426 -2.230 37.140 1.00 80.19 69 ASN A CA 1
ATOM 564 C C . ASN A 1 69 ? -24.880 -2.200 37.069 1.00 80.19 69 ASN A C 1
ATOM 566 O O . ASN A 1 69 ? -24.256 -1.143 37.197 1.00 80.19 69 ASN A O 1
ATOM 570 N N . LEU A 1 70 ? -24.252 -3.359 36.850 1.00 84.25 70 LEU A N 1
ATOM 571 C CA . LEU A 1 70 ? -22.820 -3.486 36.591 1.00 84.25 70 LEU A CA 1
ATOM 572 C C . LEU A 1 70 ? -22.547 -3.250 35.099 1.00 84.25 70 LEU A C 1
ATOM 574 O O . LEU A 1 70 ? -23.198 -3.842 34.240 1.00 84.25 70 LEU A O 1
ATOM 578 N N . SER A 1 71 ? -21.564 -2.401 34.795 1.00 87.31 71 SER A N 1
ATOM 579 C CA . SER A 1 71 ? -21.075 -2.161 33.434 1.00 87.31 71 SER A CA 1
ATOM 580 C C . SER A 1 71 ? -19.580 -2.439 33.367 1.00 87.31 71 SER A C 1
ATOM 582 O O . SER A 1 71 ? -18.828 -1.962 34.216 1.00 87.31 71 SER A O 1
ATOM 584 N N . ILE A 1 72 ? -19.146 -3.178 32.350 1.00 88.25 72 ILE A N 1
ATOM 585 C CA . ILE A 1 72 ? -17.734 -3.470 32.098 1.00 88.25 72 ILE A CA 1
ATOM 586 C C . ILE A 1 72 ? -17.346 -2.896 30.739 1.00 88.25 72 ILE A C 1
ATOM 588 O O . ILE A 1 72 ? -17.882 -3.304 29.708 1.00 88.25 72 ILE A O 1
ATOM 592 N N . ASP A 1 73 ? -16.384 -1.978 30.756 1.00 90.56 73 ASP A N 1
ATOM 593 C CA . ASP A 1 73 ? -15.871 -1.285 29.577 1.00 90.56 73 ASP A CA 1
ATOM 594 C C . ASP A 1 73 ? -14.551 -1.924 29.126 1.00 90.56 73 ASP A C 1
ATOM 596 O O . ASP A 1 73 ? -13.578 -1.979 29.879 1.00 90.56 73 ASP A O 1
ATOM 600 N N . ILE A 1 74 ? -14.516 -2.412 27.887 1.00 89.94 74 ILE A N 1
ATOM 601 C CA . ILE A 1 74 ? -13.360 -3.078 27.285 1.00 89.94 74 ILE A CA 1
ATOM 602 C C . ILE A 1 74 ? -12.698 -2.125 26.295 1.00 89.94 74 ILE A C 1
ATOM 604 O O . ILE A 1 74 ? -13.316 -1.691 25.324 1.00 89.94 74 ILE A O 1
ATOM 608 N N . PHE A 1 75 ? -11.418 -1.838 26.511 1.00 91.31 75 PHE A N 1
ATOM 609 C CA . PHE A 1 75 ? -10.612 -0.968 25.655 1.00 91.31 75 PHE A CA 1
ATOM 610 C C . PHE A 1 75 ? -9.725 -1.782 24.711 1.00 91.31 75 PHE A C 1
ATOM 612 O O . PHE A 1 75 ? -9.389 -2.929 24.994 1.00 91.31 75 PHE A O 1
ATOM 619 N N . SER A 1 76 ? -9.299 -1.177 23.599 1.00 88.56 76 SER A N 1
ATOM 620 C CA . SER A 1 76 ? -8.422 -1.820 22.603 1.00 88.56 76 SER A CA 1
ATOM 621 C C . SER A 1 76 ? -7.054 -2.239 23.152 1.00 88.56 76 SER A C 1
ATOM 623 O O . SER A 1 76 ? -6.370 -3.050 22.537 1.00 88.56 76 SER A O 1
ATOM 625 N N . SER A 1 77 ? -6.650 -1.687 24.296 1.00 89.31 77 SER A N 1
ATOM 626 C CA . SER A 1 77 ? -5.391 -1.979 24.979 1.00 89.31 77 SER A CA 1
ATOM 627 C C . SER A 1 77 ? -5.423 -3.237 25.852 1.00 89.31 77 SER A C 1
ATOM 629 O O . SER A 1 77 ? -4.383 -3.608 26.396 1.00 89.31 77 SER A O 1
ATOM 631 N N . ILE A 1 78 ? -6.582 -3.882 26.022 1.00 90.00 78 ILE A N 1
ATOM 632 C CA . ILE A 1 78 ? -6.710 -5.052 26.895 1.00 90.00 78 ILE A CA 1
ATOM 633 C C . ILE A 1 78 ? -5.929 -6.253 26.338 1.00 90.00 78 ILE A C 1
ATOM 635 O O . ILE A 1 78 ? -5.959 -6.534 25.138 1.00 90.00 78 ILE A O 1
ATOM 639 N N . SER A 1 79 ? -5.240 -6.990 27.210 1.00 92.88 79 SER A N 1
ATOM 640 C CA . SER A 1 79 ? -4.563 -8.232 26.822 1.00 92.88 79 SER A CA 1
ATOM 641 C C . SER A 1 79 ? -5.496 -9.446 26.900 1.00 92.88 79 SER A C 1
ATOM 643 O O . SER A 1 79 ? -6.504 -9.443 27.612 1.00 92.88 79 SER A O 1
ATOM 645 N N . ALA A 1 80 ? -5.136 -10.527 26.202 1.00 91.19 80 ALA A N 1
ATOM 646 C CA . ALA A 1 80 ? -5.881 -11.785 26.263 1.00 91.19 80 ALA A CA 1
ATOM 647 C C . ALA A 1 80 ? -5.949 -12.354 27.696 1.00 91.19 80 ALA A C 1
ATOM 649 O O . ALA A 1 80 ? -7.014 -12.793 28.126 1.00 91.19 80 ALA A O 1
ATOM 650 N N . ASP A 1 81 ? -4.854 -12.271 28.457 1.00 93.62 81 ASP A N 1
ATOM 651 C CA . ASP A 1 81 ? -4.784 -12.764 29.841 1.00 93.62 81 ASP A CA 1
ATOM 652 C C . ASP A 1 81 ? -5.716 -11.985 30.780 1.00 93.62 81 ASP A C 1
ATOM 654 O O . ASP A 1 81 ? -6.319 -12.556 31.693 1.00 93.62 81 ASP A O 1
ATOM 658 N N . GLN A 1 82 ? -5.879 -10.679 30.539 1.00 91.44 82 GLN A N 1
ATOM 659 C CA . GLN A 1 82 ? -6.816 -9.842 31.288 1.00 91.44 82 GLN A CA 1
ATOM 660 C C . GLN A 1 82 ? -8.269 -10.196 30.970 1.00 91.44 82 GLN A C 1
ATOM 662 O O . GLN A 1 82 ? -9.080 -10.281 31.891 1.00 91.44 82 GLN A O 1
ATOM 667 N N . ILE A 1 83 ? -8.594 -10.474 29.701 1.00 90.69 83 ILE A N 1
ATOM 668 C CA . ILE A 1 83 ? -9.923 -10.973 29.315 1.00 90.69 83 ILE A CA 1
ATOM 669 C C . ILE A 1 83 ? -10.201 -12.323 29.987 1.00 90.69 83 ILE A C 1
ATOM 671 O O . ILE A 1 83 ? -11.270 -12.512 30.561 1.00 90.69 83 ILE A O 1
ATOM 675 N N . GLN A 1 84 ? -9.244 -13.254 29.964 1.00 91.00 84 GLN A N 1
ATOM 676 C CA . GLN A 1 84 ? -9.409 -14.566 30.599 1.00 91.00 84 GLN A CA 1
ATOM 677 C C . GLN A 1 84 ? -9.589 -14.454 32.115 1.00 91.00 84 GLN A C 1
ATOM 679 O O . GLN A 1 84 ? -10.475 -15.097 32.677 1.00 91.00 84 GLN A O 1
ATOM 684 N N . SER A 1 85 ? -8.798 -13.601 32.770 1.00 90.06 85 SER A N 1
ATOM 685 C CA . SER A 1 85 ? -8.915 -13.342 34.209 1.00 90.06 85 SER A CA 1
ATOM 686 C C . SER A 1 85 ? -10.270 -12.732 34.564 1.00 90.06 85 SER A C 1
ATOM 688 O O . SER A 1 85 ? -10.895 -13.149 35.537 1.00 90.06 85 SER A O 1
ATOM 690 N N . LEU A 1 86 ? -10.756 -11.787 33.752 1.00 88.69 86 LEU A N 1
ATOM 691 C CA . LEU A 1 86 ? -12.072 -11.176 33.923 1.00 88.69 86 LEU A CA 1
ATOM 692 C C . LEU A 1 86 ? -13.193 -12.215 33.788 1.00 88.69 86 LEU A C 1
ATOM 694 O O . LEU A 1 86 ? -14.050 -12.291 34.664 1.00 88.69 86 LEU A O 1
ATOM 698 N N . ILE A 1 87 ? -13.164 -13.039 32.733 1.00 87.25 87 ILE A N 1
ATOM 699 C CA . ILE A 1 87 ? -14.132 -14.129 32.521 1.00 87.25 87 ILE A CA 1
ATOM 700 C C . ILE A 1 87 ? -14.103 -15.106 33.706 1.00 87.25 87 ILE A C 1
ATOM 702 O O . ILE A 1 87 ? -15.151 -15.503 34.216 1.00 87.25 87 ILE A O 1
ATOM 706 N N . GLY A 1 88 ? -12.912 -15.462 34.191 1.00 87.56 88 GLY A N 1
ATOM 707 C CA . GLY A 1 88 ? -12.748 -16.300 35.377 1.00 87.56 88 GLY A CA 1
ATOM 708 C C . GLY A 1 88 ? -13.347 -15.672 36.637 1.00 87.56 88 GLY A C 1
ATOM 709 O O . GLY A 1 88 ? -13.990 -16.365 37.420 1.00 87.56 88 GLY A O 1
ATOM 710 N N . ALA A 1 89 ? -13.192 -14.363 36.834 1.00 83.94 89 ALA A N 1
ATOM 711 C CA . ALA A 1 89 ? -13.762 -13.667 37.984 1.00 83.94 89 ALA A CA 1
ATOM 712 C C . ALA A 1 89 ? -15.297 -13.654 37.943 1.00 83.94 89 ALA A C 1
ATOM 714 O O . ALA A 1 89 ? -15.927 -14.008 38.935 1.00 83.94 89 ALA A O 1
ATO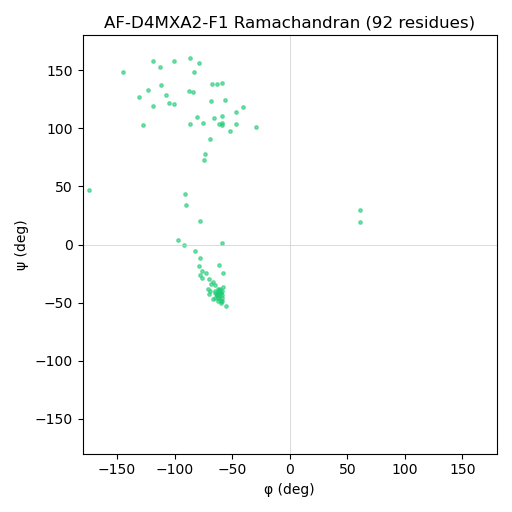M 715 N N . VAL A 1 90 ? -15.902 -13.315 36.798 1.00 79.81 90 VAL A N 1
ATOM 716 C CA . VAL A 1 90 ? -17.372 -13.238 36.676 1.00 79.81 90 VAL A CA 1
ATOM 717 C C . VAL A 1 90 ? -18.048 -14.608 36.721 1.00 79.81 90 VAL A C 1
ATOM 719 O O . VAL A 1 90 ? -19.166 -14.717 37.206 1.00 79.81 90 VAL A O 1
ATOM 722 N N . THR A 1 91 ? -17.374 -15.668 36.268 1.00 79.00 91 THR A N 1
ATOM 723 C CA . THR A 1 91 ? -17.908 -17.043 36.319 1.00 79.00 91 THR A CA 1
ATOM 724 C C . THR A 1 91 ? -17.788 -17.698 37.696 1.00 79.00 91 THR A C 1
ATOM 726 O O . THR A 1 91 ? -18.501 -18.661 37.969 1.00 79.00 91 THR A O 1
ATOM 729 N N . ASN A 1 92 ? -16.921 -17.182 38.574 1.00 71.50 92 ASN A N 1
ATOM 730 C CA . ASN A 1 92 ? -16.757 -17.669 39.948 1.00 71.50 92 ASN A CA 1
ATOM 731 C C . ASN A 1 92 ? -17.638 -16.934 40.973 1.00 71.50 92 ASN A C 1
ATOM 733 O O . ASN A 1 92 ? -17.602 -17.281 42.154 1.00 71.50 92 ASN A O 1
ATOM 737 N N . VAL A 1 93 ? -18.433 -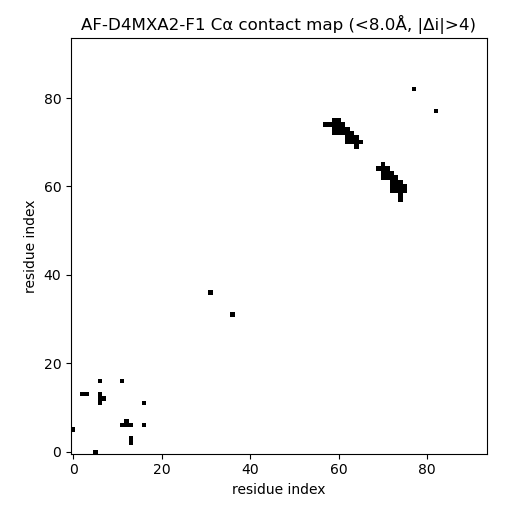15.946 40.550 1.00 62.19 93 VAL A N 1
ATOM 738 C CA . VAL A 1 93 ? -19.485 -15.368 41.392 1.00 62.19 93 VAL A CA 1
ATOM 739 C C . VAL A 1 93 ? -20.639 -16.369 41.428 1.00 62.19 93 VAL A C 1
ATOM 741 O O . VAL A 1 93 ? -21.349 -16.549 40.441 1.00 62.19 93 VAL A O 1
ATOM 744 N N . LYS A 1 94 ? -20.765 -17.072 42.552 1.00 45.31 94 LYS A N 1
ATOM 745 C CA . LYS A 1 94 ? -21.813 -18.054 42.833 1.00 45.31 94 LYS A CA 1
ATOM 746 C C . LYS A 1 94 ? -22.637 -17.604 44.028 1.00 45.31 94 LYS A C 1
ATOM 748 O O . LYS A 1 94 ? -22.021 -17.061 44.972 1.00 45.31 94 LYS A O 1
#

Radius of gyration: 28.28 Å; Cα contacts (8 Å, |Δi|>4): 35; chains: 1; bounding box: 45×42×68 Å

Organism: Anaerostipes hadrus (NCBI:txid649756)